Protein AF-A0A197JXD0-F1 (afdb_monomer_lite)

InterPro domains:
  IPR002938 FAD-binding domain [PF01494] (12-75)
  IPR036188 FAD/NAD(P)-binding domain superfamily [G3DSA:3.50.50.60] (12-98)
  IPR036188 FAD/NAD(P)-binding domain superfamily [SSF51905] (12-91)

Radius of gyration: 21.34 Å; chains: 1; bounding box: 44×30×74 Å

Organism: NCBI:txid1314771

pLDDT: mean 84.68, std 14.46, range [40.41, 98.5]

Foldseek 3Di:
DDDDDPDPPADEAEAEAPDPVSVLVVLVCVLVVHHYDYDYPDPDDDPPPDDDDDDPVCLVSCVVSVCNVVCVVPDDDDAFDFDADPVRDTDDDPGGPGPDPPPDD

Secondary structure (DSSP, 8-state):
---------PPPEEEE--SHHHHHHHHHHHHTT--EEEE-S-SS-----------GGGHHHHHHHT-HHHHHHH-----EE-EE-TTSPEESSSS-EE-S-----

Structure (mmCIF, N/CA/C/O backbone):
data_AF-A0A197JXD0-F1
#
_entry.id   AF-A0A197JXD0-F1
#
loop_
_atom_site.group_PDB
_atom_site.id
_atom_site.type_symbol
_atom_site.label_atom_id
_atom_site.label_alt_id
_atom_site.label_comp_id
_atom_site.label_asym_id
_atom_site.label_entity_id
_atom_site.label_seq_id
_atom_site.pdbx_PDB_ins_code
_atom_site.Cartn_x
_atom_site.Cartn_y
_atom_site.Cartn_z
_atom_site.occupancy
_atom_site.B_iso_or_equiv
_atom_site.auth_seq_id
_atom_site.auth_comp_id
_atom_site.auth_asym_id
_atom_site.auth_atom_id
_atom_site.pdbx_PDB_model_num
ATOM 1 N N . MET A 1 1 ? -17.279 -12.298 42.354 1.00 43.22 1 MET A N 1
ATOM 2 C CA . MET A 1 1 ? -16.060 -11.541 42.002 1.00 43.22 1 MET A CA 1
ATOM 3 C C . MET A 1 1 ? -16.109 -11.284 40.507 1.00 43.22 1 MET A C 1
ATOM 5 O O . MET A 1 1 ? -15.954 -12.223 39.743 1.00 43.22 1 MET A O 1
ATOM 9 N N . THR A 1 2 ? -16.463 -10.070 40.096 1.00 41.94 2 THR A N 1
ATOM 10 C CA . THR A 1 2 ? -16.554 -9.666 38.686 1.00 41.94 2 THR A CA 1
ATOM 11 C C . THR A 1 2 ? -15.245 -8.996 38.292 1.00 41.94 2 THR A C 1
ATOM 13 O O . THR A 1 2 ? -14.888 -7.963 38.855 1.00 41.94 2 THR A O 1
ATOM 16 N N . THR A 1 3 ? -14.504 -9.609 37.378 1.00 44.22 3 THR A N 1
ATOM 17 C CA . THR A 1 3 ? -13.281 -9.053 36.792 1.00 44.22 3 THR A CA 1
ATOM 18 C C . THR A 1 3 ? -13.620 -7.759 36.042 1.00 44.22 3 THR A C 1
ATOM 20 O O . THR A 1 3 ? -14.593 -7.753 35.285 1.00 44.22 3 THR A O 1
ATOM 23 N N . PRO A 1 4 ? -12.866 -6.661 36.221 1.00 52.94 4 PRO A N 1
ATOM 24 C CA . PRO A 1 4 ? -13.084 -5.459 35.433 1.00 52.94 4 PRO A CA 1
ATOM 25 C C . PRO A 1 4 ? -12.705 -5.743 33.975 1.00 52.94 4 PRO A C 1
ATOM 27 O O . PRO A 1 4 ? -11.585 -6.158 33.680 1.00 52.94 4 PRO A O 1
ATOM 30 N N . VAL A 1 5 ? -13.660 -5.546 33.065 1.00 55.41 5 VAL A N 1
ATOM 31 C CA . VAL A 1 5 ? -13.404 -5.485 31.622 1.00 55.41 5 VAL A CA 1
ATOM 32 C C . VAL A 1 5 ? -12.522 -4.264 31.391 1.00 55.41 5 VAL A C 1
ATOM 34 O O . VAL A 1 5 ? -12.950 -3.142 31.651 1.00 55.41 5 VAL A O 1
ATOM 37 N N . ALA A 1 6 ? -11.283 -4.477 30.952 1.00 54.84 6 ALA A N 1
ATOM 38 C CA . ALA A 1 6 ? -10.413 -3.389 30.535 1.00 54.84 6 ALA A CA 1
ATOM 39 C C . ALA A 1 6 ? -11.084 -2.660 29.362 1.00 54.84 6 ALA A C 1
ATOM 41 O O . ALA A 1 6 ? -11.244 -3.225 28.279 1.00 54.84 6 ALA A O 1
ATOM 42 N N . THR A 1 7 ? -11.517 -1.421 29.585 1.00 56.19 7 THR A N 1
ATOM 43 C CA . THR A 1 7 ? -11.948 -0.533 28.511 1.00 56.19 7 THR A CA 1
ATOM 44 C C . THR A 1 7 ? -10.721 -0.253 27.654 1.00 56.19 7 THR A C 1
ATOM 46 O O . THR A 1 7 ? -9.737 0.326 28.107 1.00 56.19 7 THR A O 1
ATOM 49 N N . SER A 1 8 ? -10.718 -0.760 26.424 1.00 61.03 8 SER A N 1
ATOM 50 C CA . SER A 1 8 ? -9.676 -0.438 25.455 1.00 61.03 8 SER A CA 1
ATOM 51 C C . SER A 1 8 ? -9.837 1.033 25.055 1.00 61.03 8 SER A C 1
ATOM 53 O O . SER A 1 8 ? -10.497 1.322 24.061 1.00 61.03 8 SER A O 1
ATOM 55 N N . ASP A 1 9 ? -9.231 1.951 25.815 1.00 75.56 9 ASP A N 1
ATOM 56 C CA . ASP A 1 9 ? -9.243 3.415 25.610 1.00 75.56 9 ASP A CA 1
ATOM 57 C C . ASP A 1 9 ? -8.384 3.854 24.405 1.00 75.56 9 ASP A C 1
ATOM 59 O O . ASP A 1 9 ? -7.668 4.857 24.434 1.00 75.56 9 ASP A O 1
ATOM 63 N N . LYS A 1 10 ? -8.399 3.083 23.315 1.00 81.94 10 LYS A N 1
ATOM 64 C CA . LYS A 1 10 ? -7.719 3.480 22.082 1.00 81.94 10 LYS A CA 1
ATOM 65 C C . LYS A 1 10 ? -8.546 4.572 21.394 1.00 81.94 10 LYS A C 1
ATOM 67 O O . LYS A 1 10 ? -9.750 4.381 21.208 1.00 81.94 10 LYS A O 1
ATOM 72 N N . PRO A 1 11 ? -7.93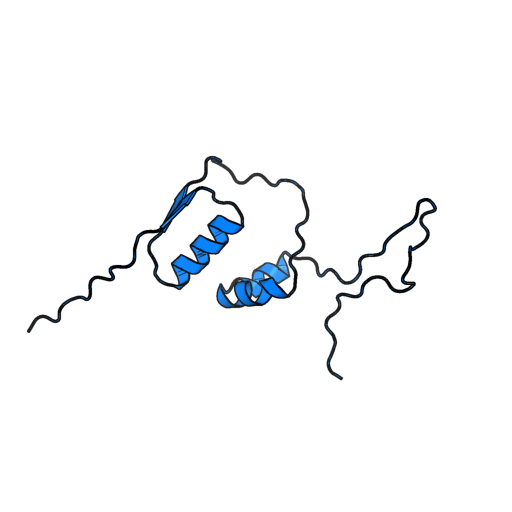2 5.698 20.986 1.00 90.75 11 PRO A N 1
ATOM 73 C CA . PRO A 1 11 ? -8.651 6.750 20.282 1.00 90.75 11 PRO A CA 1
ATOM 74 C C . PRO A 1 11 ? -9.193 6.224 18.953 1.00 90.75 11 PRO A C 1
ATOM 76 O O . PRO A 1 11 ? -8.558 5.403 18.291 1.00 90.75 11 PRO A O 1
ATOM 79 N N . THR A 1 12 ? -10.359 6.726 18.551 1.00 95.75 12 THR A N 1
ATOM 80 C CA . THR A 1 12 ? -10.907 6.445 17.220 1.00 95.75 12 THR A CA 1
ATOM 81 C C . THR A 1 12 ? -10.248 7.349 16.188 1.00 95.75 12 THR A C 1
ATOM 83 O O . THR A 1 12 ? -10.248 8.571 16.341 1.00 95.75 12 THR A O 1
ATOM 86 N N . VAL A 1 13 ? -9.697 6.753 15.132 1.00 97.88 13 VAL A N 1
ATOM 87 C CA . VAL A 1 13 ? -9.013 7.474 14.053 1.00 97.88 13 VAL A CA 1
ATOM 88 C C . VAL A 1 13 ? -9.978 7.751 12.902 1.00 97.88 13 VAL A C 1
ATOM 90 O O . VAL A 1 13 ? -10.550 6.833 12.318 1.00 97.88 13 VAL A O 1
ATOM 93 N N . LEU A 1 14 ? -10.132 9.021 12.533 1.00 98.25 14 LEU A N 1
ATOM 94 C CA . LEU A 1 14 ? -10.849 9.420 11.324 1.00 98.25 14 LEU A CA 1
ATOM 95 C C . LEU A 1 14 ? -9.866 9.565 10.156 1.00 98.25 14 LEU A C 1
ATOM 97 O O . LEU A 1 14 ? -8.955 10.389 10.213 1.00 98.25 14 LEU A O 1
ATOM 101 N N . ILE A 1 15 ? -10.078 8.804 9.085 1.00 98.50 15 ILE A N 1
ATOM 102 C CA . ILE A 1 15 ? -9.289 8.862 7.851 1.00 98.50 15 ILE A CA 1
ATOM 103 C C . ILE A 1 15 ? -10.150 9.488 6.753 1.00 98.50 15 ILE A C 1
ATOM 105 O O . ILE A 1 15 ? -11.201 8.962 6.387 1.00 98.50 15 ILE A O 1
ATOM 109 N N . VAL A 1 16 ? -9.697 10.617 6.208 1.00 98.00 16 VAL A N 1
ATOM 110 C CA . VAL A 1 16 ? -10.367 11.309 5.100 1.00 98.00 16 VAL A CA 1
ATOM 111 C C . VAL A 1 16 ? -9.614 11.007 3.805 1.00 98.00 16 VAL A C 1
ATOM 113 O O . VAL A 1 16 ? -8.541 11.553 3.558 1.00 98.00 16 VAL A O 1
ATOM 116 N N . GLY A 1 17 ? -10.186 10.126 2.989 1.00 96.69 17 GLY A N 1
ATOM 117 C CA . GLY A 1 17 ? -9.674 9.664 1.701 1.00 96.69 17 GLY A CA 1
ATOM 118 C C . GLY A 1 17 ? -9.407 8.157 1.688 1.00 96.69 17 GLY A C 1
ATOM 119 O O . GLY A 1 17 ? -8.537 7.673 2.410 1.00 96.69 17 GLY A O 1
ATOM 120 N N . ALA A 1 18 ? -10.090 7.418 0.809 1.00 95.56 18 ALA A N 1
ATOM 121 C CA . ALA A 1 18 ? -9.867 5.981 0.586 1.00 95.56 18 ALA A CA 1
ATOM 122 C C . ALA A 1 18 ? -8.890 5.730 -0.578 1.00 95.56 18 ALA A C 1
ATOM 124 O O . ALA A 1 18 ? -9.071 4.831 -1.398 1.00 95.56 18 ALA A O 1
ATOM 125 N N . GLY A 1 19 ? -7.846 6.558 -0.663 1.00 93.19 19 GLY A N 1
ATOM 126 C CA . GLY A 1 19 ? -6.699 6.315 -1.536 1.00 93.19 19 GLY A CA 1
ATOM 127 C C . GLY A 1 19 ? -5.731 5.294 -0.931 1.00 93.19 19 GLY A C 1
ATOM 128 O O . GLY A 1 19 ? -5.952 4.767 0.157 1.00 93.19 19 GLY A O 1
ATOM 129 N N . LEU A 1 20 ? -4.602 5.070 -1.606 1.00 92.06 20 LEU A N 1
ATOM 130 C CA . LEU A 1 20 ? -3.588 4.087 -1.198 1.00 92.06 20 LEU A CA 1
ATOM 131 C C . LEU A 1 20 ? -3.117 4.282 0.247 1.00 92.06 20 LEU A C 1
ATOM 133 O O . LEU A 1 20 ? -3.120 3.336 1.021 1.00 92.06 20 LEU A O 1
ATOM 137 N N . GLY A 1 21 ? -2.760 5.513 0.630 1.00 93.38 21 GLY A N 1
ATOM 138 C CA . GLY A 1 21 ? -2.299 5.808 1.990 1.00 93.38 21 GLY A CA 1
ATOM 139 C C . GLY A 1 21 ? -3.388 5.629 3.052 1.00 93.38 21 GLY A C 1
ATOM 140 O O . GLY A 1 21 ? -3.113 5.088 4.118 1.00 93.38 21 GLY A O 1
ATOM 141 N N . GLY A 1 22 ? -4.626 6.036 2.755 1.00 96.94 22 GLY A N 1
ATOM 142 C CA . GLY A 1 22 ? -5.748 5.921 3.690 1.00 96.94 22 GLY A CA 1
ATOM 143 C C . GLY A 1 22 ? -6.176 4.473 3.920 1.00 96.94 22 GLY A C 1
ATOM 144 O O . GLY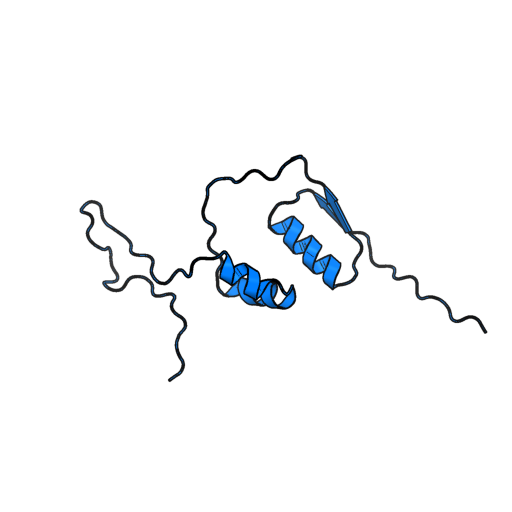 A 1 22 ? -6.354 4.060 5.063 1.00 96.94 22 GLY A O 1
ATOM 145 N N . LEU A 1 23 ? -6.262 3.680 2.849 1.00 95.62 23 LEU A N 1
ATOM 146 C CA . LEU A 1 23 ? -6.545 2.246 2.941 1.00 95.62 23 LEU A CA 1
ATOM 147 C C . LEU A 1 23 ? -5.400 1.482 3.610 1.00 95.62 23 LEU A C 1
ATOM 149 O O . LEU A 1 23 ? -5.659 0.613 4.438 1.00 95.62 23 LEU A O 1
ATOM 153 N N . MET A 1 24 ? -4.146 1.836 3.312 1.00 95.50 24 MET A N 1
ATOM 154 C CA . MET A 1 24 ? -2.981 1.248 3.972 1.00 95.50 24 MET A CA 1
ATOM 155 C C . MET A 1 24 ? -3.003 1.510 5.481 1.00 95.50 24 MET A C 1
ATOM 157 O O . MET A 1 24 ? -2.819 0.586 6.271 1.00 95.50 24 MET A O 1
ATOM 161 N N . LEU A 1 25 ? -3.275 2.753 5.891 1.00 96.44 25 LEU A N 1
ATOM 162 C CA . LEU A 1 25 ? -3.415 3.102 7.302 1.00 96.44 25 LEU A CA 1
ATOM 163 C C . LEU A 1 25 ? -4.579 2.340 7.948 1.00 96.44 25 LEU A C 1
ATOM 165 O O . LEU A 1 25 ? -4.389 1.750 9.006 1.00 96.44 25 LEU A O 1
ATOM 169 N N . GLY A 1 26 ? -5.745 2.295 7.300 1.00 97.38 26 GLY A N 1
ATOM 170 C CA . GLY A 1 26 ? -6.893 1.519 7.774 1.00 97.38 26 GLY A CA 1
ATOM 171 C C . GLY A 1 26 ? -6.551 0.047 8.007 1.00 97.38 26 GLY A C 1
ATOM 172 O O . GLY A 1 26 ? -6.812 -0.474 9.084 1.00 97.38 26 GLY A O 1
ATOM 173 N N . ALA A 1 27 ? -5.876 -0.601 7.055 1.00 96.62 27 ALA A N 1
ATOM 174 C CA . ALA A 1 27 ? -5.461 -1.998 7.183 1.00 96.62 27 ALA A CA 1
ATOM 175 C C . ALA A 1 27 ? -4.496 -2.233 8.363 1.00 96.62 27 ALA A C 1
ATOM 177 O O . ALA A 1 27 ? -4.592 -3.246 9.060 1.00 96.62 27 ALA A O 1
ATOM 178 N N . LEU A 1 28 ? -3.577 -1.296 8.620 1.00 95.31 28 LEU A N 1
ATOM 179 C CA . LEU A 1 28 ? -2.658 -1.365 9.762 1.00 95.31 28 LEU A CA 1
ATOM 180 C C . LEU A 1 28 ? -3.381 -1.164 11.104 1.00 95.31 28 LEU A C 1
ATOM 182 O O . LEU A 1 28 ? -3.078 -1.860 12.079 1.00 95.31 28 LEU A O 1
ATOM 186 N N . LEU A 1 29 ? -4.336 -0.231 11.158 1.00 95.69 29 LEU A N 1
ATOM 187 C CA . LEU A 1 29 ? -5.166 0.013 12.340 1.00 95.69 29 LEU A CA 1
ATOM 188 C C . LEU A 1 29 ? -6.074 -1.184 12.643 1.00 95.69 29 LEU A C 1
ATOM 190 O O . LEU A 1 29 ? -6.144 -1.598 13.802 1.00 95.69 29 LEU A O 1
ATOM 194 N N . GLU A 1 30 ? -6.663 -1.792 11.610 1.00 95.31 30 GLU A N 1
ATOM 195 C CA . GLU A 1 30 ? -7.454 -3.026 11.701 1.00 95.31 30 GLU A CA 1
ATOM 196 C C . GLU A 1 30 ? -6.634 -4.156 12.338 1.00 95.31 30 GLU A C 1
ATOM 198 O O . GLU A 1 30 ? -7.009 -4.698 13.377 1.00 95.31 30 GLU A O 1
ATOM 203 N N . LYS A 1 31 ? -5.439 -4.444 11.800 1.00 92.94 31 LYS A N 1
ATOM 204 C CA . LYS A 1 31 ? -4.522 -5.461 12.357 1.00 92.94 31 LYS A CA 1
ATOM 205 C C . LYS A 1 31 ? -4.116 -5.169 13.805 1.00 92.94 31 LYS A C 1
ATOM 207 O O . LYS A 1 31 ? -3.862 -6.093 14.575 1.00 92.94 31 LYS A O 1
ATOM 212 N N . SER A 1 32 ? -4.054 -3.893 14.176 1.00 92.19 32 SER A N 1
ATOM 213 C CA . SER A 1 32 ? -3.664 -3.441 15.515 1.00 92.19 32 SER A CA 1
ATOM 214 C C . SER A 1 32 ? -4.841 -3.321 16.491 1.00 92.19 32 SER A C 1
ATOM 216 O O . SER A 1 32 ? -4.637 -2.886 17.632 1.00 92.19 32 SER A O 1
ATOM 218 N N . ASN A 1 33 ? -6.063 -3.690 16.082 1.00 93.19 33 ASN A N 1
ATOM 219 C CA . ASN A 1 33 ? -7.296 -3.499 16.851 1.00 93.19 33 ASN A CA 1
ATOM 220 C C . ASN A 1 33 ? -7.428 -2.050 17.364 1.00 93.19 33 ASN A C 1
ATOM 222 O O . ASN A 1 33 ? -7.615 -1.820 18.565 1.00 93.19 33 ASN A O 1
ATOM 226 N N . VAL A 1 34 ? -7.201 -1.068 16.489 1.00 95.06 34 VAL A N 1
ATOM 227 C CA . VAL A 1 34 ? -7.421 0.361 16.761 1.00 95.06 34 VAL A CA 1
ATOM 228 C C . VAL A 1 34 ? -8.689 0.780 16.017 1.00 95.06 34 VAL A C 1
ATOM 230 O O . VAL A 1 34 ? -8.756 0.555 14.813 1.00 95.06 34 VAL A O 1
ATOM 233 N N . PRO A 1 35 ? -9.688 1.385 16.681 1.00 96.75 35 PRO A N 1
ATOM 234 C CA . PRO A 1 35 ? -10.921 1.787 16.014 1.00 96.75 35 PRO A CA 1
ATOM 235 C C . PRO A 1 35 ? -10.661 2.892 14.982 1.00 96.75 35 PRO A C 1
ATOM 237 O O . PRO A 1 35 ? -9.952 3.862 15.260 1.00 96.75 35 PRO A O 1
ATOM 240 N N . TYR A 1 36 ? -11.261 2.772 13.797 1.00 97.88 36 TYR A N 1
ATOM 241 C CA . TYR A 1 36 ? -11.140 3.774 12.741 1.00 97.88 36 TYR A CA 1
ATOM 242 C C . TYR A 1 36 ? -12.396 3.878 11.873 1.00 97.88 36 TYR A C 1
ATOM 244 O O . TYR A 1 36 ? -13.226 2.972 11.827 1.00 97.88 36 TYR A O 1
ATOM 252 N N . ALA A 1 37 ? -12.513 4.994 11.157 1.00 98.12 37 ALA A N 1
ATOM 253 C CA . ALA A 1 37 ? -1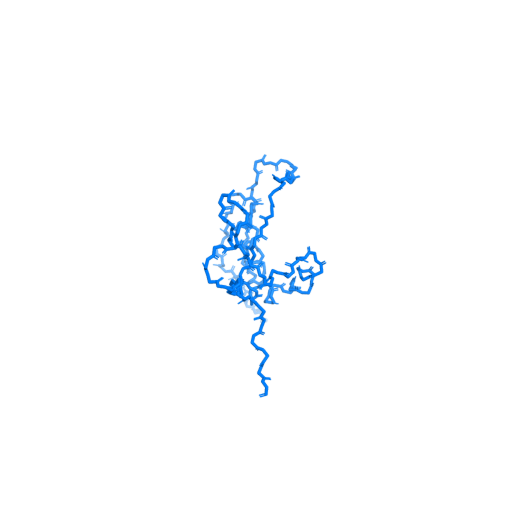3.496 5.192 10.100 1.00 98.12 37 ALA A CA 1
ATOM 254 C C . ALA A 1 37 ? -12.822 5.830 8.880 1.00 98.12 37 ALA A C 1
ATOM 256 O O . ALA A 1 37 ? -12.021 6.753 9.032 1.00 98.12 37 ALA A O 1
ATOM 257 N N . ILE A 1 38 ? -13.153 5.353 7.677 1.00 98.19 38 ILE A N 1
ATOM 258 C CA . ILE A 1 38 ? -12.644 5.894 6.409 1.00 98.19 38 ILE A CA 1
ATOM 259 C C . ILE A 1 38 ? -13.801 6.528 5.646 1.00 98.19 38 ILE A C 1
ATOM 261 O O . ILE A 1 38 ? -14.808 5.870 5.392 1.00 98.19 38 ILE A O 1
ATOM 265 N N . PHE A 1 39 ? -13.638 7.785 5.243 1.00 97.62 39 PHE A N 1
ATOM 266 C CA . PHE A 1 39 ? -14.589 8.488 4.384 1.00 97.62 39 PHE A CA 1
ATOM 267 C C . PHE A 1 39 ? -13.927 8.870 3.069 1.00 97.62 39 PHE A C 1
ATOM 269 O O . PHE A 1 39 ? -12.831 9.420 3.057 1.00 97.62 39 PHE A O 1
ATOM 276 N N . GLU A 1 40 ? -14.610 8.622 1.959 1.00 96.94 40 GLU A N 1
ATOM 277 C CA . GLU A 1 40 ? -14.163 8.969 0.613 1.00 96.94 40 GLU A CA 1
ATOM 278 C C . GLU A 1 40 ? -15.292 9.689 -0.118 1.00 96.94 40 GLU A C 1
ATOM 280 O O . GLU A 1 40 ? -16.460 9.322 0.008 1.00 96.94 40 GLU A O 1
ATOM 285 N N . ARG A 1 41 ? -14.948 10.730 -0.881 1.00 96.00 41 ARG A N 1
ATOM 286 C CA . ARG A 1 41 ? -15.933 11.486 -1.665 1.00 96.00 41 ARG A CA 1
ATOM 287 C C . ARG A 1 41 ? -16.404 10.709 -2.893 1.00 96.00 41 ARG A C 1
ATOM 289 O O . ARG A 1 41 ? -17.512 10.929 -3.372 1.00 96.00 41 ARG A O 1
ATOM 296 N N . SER A 1 42 ? -15.541 9.861 -3.452 1.00 93.38 42 SER A N 1
ATOM 297 C CA . SER A 1 42 ? -15.853 9.055 -4.625 1.00 93.38 42 SER A CA 1
ATOM 298 C C . SER A 1 42 ? -16.746 7.880 -4.245 1.00 93.38 42 SER A C 1
ATOM 300 O O . SER A 1 42 ? -16.377 7.044 -3.429 1.00 93.38 42 SER A O 1
ATOM 302 N N . THR A 1 43 ? -17.898 7.768 -4.900 1.00 93.06 43 THR A N 1
ATOM 303 C CA . THR A 1 43 ? -18.824 6.639 -4.716 1.00 93.06 43 THR A CA 1
ATOM 304 C C . THR A 1 43 ? -18.360 5.362 -5.416 1.00 93.06 43 THR A C 1
ATOM 306 O O . THR A 1 43 ? -18.908 4.290 -5.179 1.00 93.06 43 THR A O 1
ATOM 309 N N . THR A 1 44 ? -17.356 5.462 -6.291 1.00 90.25 44 THR A N 1
ATOM 310 C CA . THR A 1 44 ? -16.828 4.345 -7.080 1.00 90.25 44 THR A CA 1
ATOM 311 C C . THR A 1 44 ? -15.311 4.417 -7.171 1.00 90.25 44 THR A C 1
ATOM 313 O O . THR A 1 44 ? -14.753 5.506 -7.338 1.00 90.25 44 THR A O 1
ATOM 316 N N . LEU A 1 45 ? -14.642 3.265 -7.176 1.00 85.69 45 LEU A N 1
ATOM 317 C CA . LEU A 1 45 ? -13.233 3.186 -7.555 1.00 85.69 45 LEU A CA 1
ATOM 318 C C . LEU A 1 45 ? -13.101 3.441 -9.062 1.00 85.69 45 LEU A C 1
ATOM 320 O O . LEU A 1 45 ? -13.729 2.760 -9.870 1.00 85.69 45 LEU A O 1
ATOM 324 N N . LYS A 1 46 ? -12.298 4.438 -9.443 1.00 84.44 46 LYS A N 1
ATOM 325 C CA . LYS A 1 46 ? -12.019 4.771 -10.845 1.00 84.44 46 LYS A CA 1
ATOM 326 C C . LYS A 1 46 ? -10.566 4.419 -11.166 1.00 84.44 46 LYS A C 1
ATOM 328 O O . LYS A 1 46 ? -9.675 5.054 -10.601 1.00 84.44 46 LYS A O 1
ATOM 333 N N . PRO A 1 47 ? -10.304 3.448 -12.057 1.00 80.31 47 PRO A N 1
ATOM 334 C CA . PRO A 1 47 ? -8.952 3.188 -12.531 1.00 80.31 47 PRO A CA 1
ATOM 335 C C . PRO A 1 47 ? -8.415 4.434 -13.240 1.00 80.31 47 PRO A C 1
ATOM 337 O O . PRO A 1 47 ? -9.027 4.919 -14.187 1.00 80.31 47 PRO A O 1
ATOM 340 N N . LEU A 1 48 ? -7.273 4.953 -12.790 1.00 81.50 48 LEU A N 1
ATOM 341 C CA . LEU A 1 48 ? -6.637 6.125 -13.408 1.00 81.50 48 LEU A CA 1
ATOM 342 C C . LEU A 1 48 ? -5.840 5.769 -14.675 1.00 81.50 48 LEU A C 1
ATOM 344 O O . LEU A 1 48 ? -5.354 6.656 -15.365 1.00 81.50 48 LEU A O 1
ATOM 348 N N . GLY A 1 49 ? -5.697 4.474 -14.980 1.00 79.69 49 GLY A N 1
ATOM 349 C CA . GLY A 1 49 ? -4.974 3.984 -16.157 1.00 79.69 49 GLY A CA 1
ATOM 350 C C . GLY A 1 49 ? -3.446 4.048 -16.046 1.00 79.69 49 GLY A C 1
ATOM 351 O O . GLY A 1 49 ? -2.758 3.711 -17.002 1.00 79.69 49 GLY A O 1
ATOM 352 N N . SER A 1 50 ? -2.899 4.450 -14.896 1.00 83.19 50 SER A N 1
ATOM 353 C CA . SER A 1 50 ? -1.457 4.502 -14.644 1.00 83.19 50 SER A CA 1
ATOM 354 C C . SER A 1 50 ? -0.933 3.207 -14.024 1.00 83.19 50 SER A C 1
ATOM 356 O O . SER A 1 50 ? -1.535 2.679 -13.087 1.00 83.19 50 SER A O 1
ATOM 358 N N . ALA A 1 51 ? 0.237 2.747 -14.471 1.00 85.44 51 ALA A N 1
ATOM 359 C CA . ALA A 1 51 ? 0.990 1.725 -13.753 1.00 85.44 51 ALA A CA 1
ATOM 360 C C . ALA A 1 51 ? 1.573 2.303 -12.453 1.00 85.44 51 ALA A C 1
ATOM 362 O O . ALA A 1 51 ? 2.013 3.453 -12.418 1.00 85.44 51 ALA A O 1
ATOM 363 N N . MET A 1 52 ? 1.607 1.490 -11.399 1.00 88.38 52 MET A N 1
ATOM 364 C CA . MET A 1 52 ? 2.286 1.817 -10.149 1.00 88.38 52 MET A CA 1
ATOM 365 C C . MET A 1 52 ? 3.473 0.884 -9.951 1.00 88.38 52 MET A C 1
ATOM 367 O O . MET A 1 52 ? 3.322 -0.334 -10.022 1.00 88.38 52 MET A O 1
ATOM 371 N N . ALA A 1 53 ? 4.641 1.455 -9.671 1.00 89.44 53 ALA A N 1
ATOM 372 C CA . ALA A 1 53 ? 5.808 0.693 -9.254 1.00 89.44 53 ALA A CA 1
ATOM 373 C C . ALA A 1 53 ? 5.849 0.623 -7.724 1.00 89.44 53 ALA A C 1
ATOM 375 O O . ALA A 1 53 ? 5.751 1.648 -7.049 1.00 89.44 53 ALA A O 1
ATOM 376 N N . VAL A 1 54 ? 6.018 -0.583 -7.185 1.00 90.44 54 VAL A N 1
ATOM 377 C CA . VAL A 1 54 ? 6.255 -0.800 -5.756 1.00 90.44 54 VAL A CA 1
ATOM 378 C C . VAL A 1 54 ? 7.687 -1.283 -5.573 1.00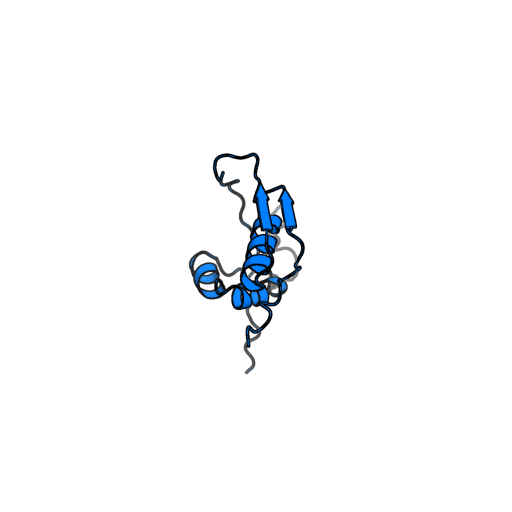 90.44 54 VAL A C 1
ATOM 380 O O . VAL A 1 54 ? 8.087 -2.287 -6.153 1.00 90.44 54 VAL A O 1
ATOM 383 N N . GLY A 1 55 ? 8.460 -0.540 -4.781 1.00 88.12 55 GLY A N 1
ATOM 384 C CA . GLY A 1 55 ? 9.840 -0.887 -4.455 1.00 88.12 55 GLY A CA 1
ATOM 385 C C . GLY A 1 55 ? 9.953 -1.897 -3.305 1.00 88.12 55 GLY A C 1
ATOM 386 O O . GLY A 1 55 ? 8.995 -2.090 -2.548 1.00 88.12 55 GLY A O 1
ATOM 387 N N . PRO A 1 56 ? 11.146 -2.489 -3.111 1.00 87.00 56 PRO A N 1
ATOM 388 C CA . PRO A 1 56 ? 11.377 -3.534 -2.112 1.00 87.00 56 PRO A CA 1
ATOM 389 C C . PRO A 1 56 ? 11.096 -3.072 -0.678 1.00 87.00 56 PRO A C 1
ATOM 391 O O . PRO A 1 56 ? 10.658 -3.867 0.142 1.00 87.00 56 PRO A O 1
ATOM 394 N N . THR A 1 57 ? 11.261 -1.781 -0.379 1.00 89.69 57 THR A N 1
ATOM 395 C CA . THR A 1 57 ? 11.013 -1.212 0.954 1.00 89.69 57 THR A CA 1
ATOM 396 C C . THR A 1 57 ? 9.563 -1.371 1.422 1.00 89.69 57 THR A C 1
ATOM 398 O O . THR A 1 57 ? 9.314 -1.399 2.624 1.00 89.69 57 THR A O 1
ATOM 401 N N . LEU A 1 58 ? 8.597 -1.480 0.502 1.00 91.06 58 LEU A N 1
ATOM 402 C CA . LEU A 1 58 ? 7.177 -1.583 0.853 1.00 91.06 58 LEU A CA 1
ATOM 403 C C . LEU A 1 58 ? 6.691 -3.038 0.978 1.00 91.06 58 LEU A C 1
ATOM 405 O O . LEU A 1 58 ? 5.706 -3.300 1.668 1.00 91.06 58 LEU A O 1
ATOM 409 N N . LEU A 1 59 ? 7.397 -3.987 0.355 1.00 91.44 59 LEU A N 1
ATOM 410 C CA . LEU A 1 59 ? 7.005 -5.399 0.309 1.00 91.44 59 LEU A CA 1
ATOM 411 C C . LEU A 1 59 ? 6.865 -6.061 1.694 1.00 91.44 59 LEU A C 1
ATOM 413 O O . LEU A 1 59 ? 5.881 -6.780 1.886 1.00 91.44 59 LEU A O 1
ATOM 417 N N . PRO A 1 60 ? 7.739 -5.797 2.690 1.00 92.81 60 PRO A N 1
ATOM 418 C CA . PRO A 1 60 ? 7.569 -6.356 4.030 1.00 92.81 60 PRO A CA 1
ATOM 419 C C . PRO A 1 60 ? 6.237 -5.977 4.680 1.00 92.81 60 PRO A C 1
ATOM 421 O O . PRO A 1 60 ? 5.666 -6.766 5.429 1.00 92.81 60 PRO A O 1
ATOM 424 N N . ILE A 1 61 ? 5.692 -4.793 4.378 1.00 93.31 61 ILE A N 1
ATOM 425 C CA . ILE A 1 61 ? 4.408 -4.387 4.957 1.00 93.31 61 ILE A CA 1
ATOM 426 C C . ILE A 1 61 ? 3.260 -5.186 4.331 1.00 93.31 61 ILE A C 1
ATOM 428 O O . ILE A 1 61 ? 2.335 -5.590 5.029 1.00 93.31 61 ILE A O 1
ATOM 432 N N . PHE A 1 62 ? 3.335 -5.505 3.039 1.00 94.19 62 PHE A N 1
ATOM 433 C CA . PHE A 1 62 ? 2.357 -6.392 2.401 1.00 94.19 62 PHE A CA 1
ATOM 434 C C . PHE A 1 62 ? 2.398 -7.810 2.980 1.00 94.19 62 PHE A C 1
ATOM 436 O O . PHE A 1 62 ? 1.346 -8.435 3.127 1.00 94.19 62 PHE A O 1
ATOM 443 N N . GLN A 1 63 ? 3.579 -8.293 3.382 1.00 93.88 63 GLN A N 1
ATOM 444 C CA . GLN A 1 63 ? 3.715 -9.562 4.105 1.00 93.88 63 GLN A CA 1
ATOM 445 C C . GLN A 1 63 ? 3.038 -9.493 5.478 1.00 93.88 63 GLN A C 1
ATOM 447 O O . GLN A 1 63 ? 2.237 -10.366 5.802 1.00 93.88 63 GLN A O 1
ATOM 452 N N . GLN A 1 64 ? 3.275 -8.428 6.251 1.00 92.25 64 GLN A N 1
ATOM 453 C CA . GLN A 1 64 ? 2.624 -8.219 7.555 1.00 92.25 64 GLN A CA 1
ATOM 454 C C . GLN A 1 64 ? 1.096 -8.101 7.442 1.00 92.25 64 GLN A C 1
ATOM 456 O O . GLN A 1 64 ? 0.353 -8.591 8.297 1.00 92.25 64 GLN A O 1
ATOM 461 N N . LEU A 1 65 ? 0.610 -7.480 6.366 1.00 94.19 65 LEU A N 1
ATOM 462 C CA . LEU A 1 65 ? -0.819 -7.388 6.081 1.00 94.19 65 LEU A CA 1
ATOM 463 C C . LEU A 1 65 ? -1.415 -8.722 5.602 1.00 94.19 65 LEU A C 1
ATOM 465 O O . LEU A 1 65 ? -2.619 -8.931 5.760 1.00 94.19 65 LEU A O 1
ATOM 469 N N . GLY A 1 66 ? -0.589 -9.652 5.118 1.00 93.94 66 GLY A N 1
ATOM 470 C CA . GLY A 1 66 ? -1.016 -10.948 4.587 1.00 93.94 66 GLY A CA 1
ATOM 471 C C . GLY A 1 66 ? -1.496 -10.897 3.135 1.00 93.94 66 GLY A C 1
ATOM 472 O O . GLY A 1 66 ? -2.172 -11.818 2.698 1.00 93.94 66 GLY A O 1
ATOM 473 N N . ILE A 1 67 ? -1.157 -9.834 2.397 1.00 94.94 67 ILE A N 1
ATOM 474 C CA . ILE A 1 67 ? -1.569 -9.617 0.996 1.00 94.94 67 ILE A CA 1
ATOM 475 C C . ILE A 1 67 ? -0.416 -9.800 0.002 1.00 94.94 67 ILE A C 1
ATOM 477 O O . ILE A 1 67 ? -0.582 -9.554 -1.186 1.00 94.94 67 ILE A O 1
ATOM 481 N N . TYR A 1 68 ? 0.771 -10.183 0.480 1.00 94.00 68 TYR A N 1
ATOM 482 C CA . TYR A 1 68 ? 1.977 -10.264 -0.345 1.00 94.00 68 TYR A CA 1
ATOM 483 C C . TYR A 1 68 ? 1.822 -11.215 -1.537 1.00 94.00 68 TYR A C 1
ATOM 485 O O . TYR A 1 68 ? 2.074 -10.806 -2.664 1.00 94.00 68 TYR A O 1
ATOM 493 N N . GLU A 1 69 ? 1.346 -12.442 -1.313 1.00 94.81 69 GLU A N 1
ATOM 494 C CA . GLU A 1 69 ? 1.182 -13.423 -2.394 1.00 94.81 69 GLU A CA 1
ATOM 495 C C . GLU A 1 69 ? 0.157 -12.957 -3.434 1.00 94.81 69 GLU A C 1
ATOM 497 O O . GLU A 1 69 ? 0.433 -12.970 -4.630 1.00 94.81 69 GLU A O 1
ATOM 502 N N . GLU A 1 70 ? -0.998 -12.450 -2.992 1.00 94.69 70 GLU A N 1
ATOM 503 C CA . GLU A 1 70 ? -2.012 -11.893 -3.894 1.00 94.69 70 GLU A CA 1
ATOM 504 C C . GLU A 1 70 ? -1.448 -10.715 -4.701 1.00 94.69 70 GLU A C 1
ATOM 506 O O . GLU A 1 70 ? -1.616 -10.655 -5.921 1.00 94.69 70 GLU A O 1
ATOM 511 N N . PHE A 1 71 ? -0.691 -9.828 -4.051 1.00 92.94 71 PHE A N 1
ATOM 512 C CA . PHE A 1 71 ? -0.015 -8.714 -4.707 1.00 92.94 71 PHE A CA 1
ATOM 513 C C . PHE A 1 71 ? 0.951 -9.184 -5.809 1.00 92.94 71 PHE A C 1
ATOM 515 O O . PHE A 1 71 ? 0.970 -8.599 -6.895 1.00 92.94 71 PHE A O 1
ATOM 522 N N . LEU A 1 72 ? 1.712 -10.259 -5.578 1.00 91.25 72 LEU A N 1
ATOM 523 C CA . LEU A 1 72 ? 2.595 -10.835 -6.596 1.00 91.25 72 LEU A CA 1
ATOM 524 C C . LEU A 1 72 ? 1.822 -11.414 -7.789 1.00 91.25 72 LEU A C 1
ATOM 526 O O . LEU A 1 72 ? 2.295 -11.298 -8.919 1.00 91.25 72 LEU A O 1
ATOM 530 N N . THR A 1 73 ? 0.632 -11.986 -7.572 1.00 94.31 73 THR A N 1
ATOM 531 C CA . THR A 1 73 ? -0.182 -12.560 -8.665 1.00 94.31 73 THR A CA 1
ATOM 532 C C . THR A 1 73 ? -0.751 -11.511 -9.622 1.00 94.31 73 THR A C 1
ATOM 534 O O . THR A 1 73 ? -0.933 -11.797 -10.805 1.00 94.31 73 THR A O 1
ATOM 537 N N . ILE A 1 74 ? -1.015 -10.294 -9.132 1.00 92.00 74 ILE A N 1
ATOM 538 C CA . ILE A 1 74 ? -1.540 -9.180 -9.942 1.00 92.00 74 ILE A CA 1
ATOM 539 C C . ILE A 1 74 ? -0.434 -8.256 -10.473 1.00 92.00 74 ILE A C 1
ATOM 541 O O . ILE A 1 74 ? -0.666 -7.460 -11.387 1.00 92.00 74 ILE A O 1
ATOM 545 N N . GLY A 1 75 ? 0.759 -8.327 -9.881 1.00 90.12 75 GLY A N 1
ATOM 546 C CA . GLY A 1 75 ? 1.904 -7.495 -10.216 1.00 90.12 75 GLY A CA 1
ATOM 547 C C . GLY A 1 75 ? 2.694 -7.994 -11.426 1.00 90.12 75 GLY A C 1
ATOM 548 O O . GLY A 1 75 ? 2.583 -9.133 -11.872 1.00 90.12 75 GLY A O 1
ATOM 549 N N . LYS A 1 76 ? 3.554 -7.119 -11.956 1.00 89.44 76 LYS A N 1
ATOM 550 C CA . LYS A 1 76 ? 4.604 -7.498 -12.909 1.00 89.44 76 LYS A CA 1
ATOM 551 C C . LYS A 1 76 ? 5.960 -7.193 -12.297 1.00 89.44 76 LYS A C 1
ATOM 553 O O . LYS A 1 76 ? 6.203 -6.065 -11.876 1.00 89.44 76 LYS A O 1
ATOM 558 N N . TYR A 1 77 ? 6.848 -8.182 -12.292 1.00 87.12 77 TYR A N 1
ATOM 559 C CA . TYR A 1 77 ? 8.226 -7.988 -11.858 1.00 87.12 77 TYR A CA 1
ATOM 560 C C . TYR A 1 77 ? 8.970 -7.079 -12.834 1.00 87.12 77 TYR A C 1
ATOM 562 O O . TYR A 1 77 ? 9.159 -7.413 -14.006 1.00 87.12 77 TYR A O 1
ATOM 570 N N . LEU A 1 78 ? 9.399 -5.924 -12.336 1.00 86.31 78 LEU A N 1
ATOM 571 C CA . LEU A 1 78 ? 10.250 -5.007 -13.076 1.00 86.31 78 LEU A CA 1
ATOM 572 C C . LEU A 1 78 ? 11.702 -5.448 -12.909 1.00 86.31 78 LEU A C 1
ATOM 574 O O . LEU A 1 78 ? 12.240 -5.383 -11.811 1.00 86.31 78 LEU A O 1
ATOM 578 N N . THR A 1 79 ? 12.325 -5.916 -13.989 1.00 84.75 79 THR A N 1
ATOM 579 C CA . THR A 1 79 ? 13.717 -6.396 -13.958 1.00 84.75 79 THR A CA 1
ATOM 580 C C . THR A 1 79 ? 14.697 -5.366 -14.501 1.00 84.75 79 THR A C 1
ATOM 582 O O . THR A 1 79 ? 15.789 -5.228 -13.968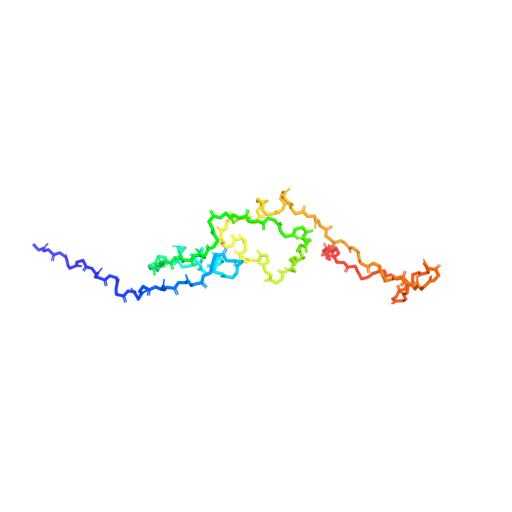 1.00 84.75 79 THR A O 1
ATOM 585 N N . HIS A 1 80 ? 14.305 -4.630 -15.543 1.00 84.00 80 HIS A N 1
ATOM 586 C CA . HIS A 1 80 ? 15.163 -3.678 -16.239 1.00 84.00 80 HIS A CA 1
ATOM 587 C C . HIS A 1 80 ? 14.373 -2.425 -16.614 1.00 84.00 80 HIS A C 1
ATOM 589 O O . HIS A 1 80 ? 13.233 -2.521 -17.072 1.00 84.00 80 HIS A O 1
ATOM 595 N N . ILE A 1 81 ? 15.006 -1.259 -16.483 1.00 84.19 81 ILE A N 1
ATOM 596 C CA . ILE A 1 81 ? 14.505 0.009 -17.027 1.00 84.19 81 ILE A CA 1
ATOM 597 C C . ILE A 1 81 ? 15.594 0.589 -17.939 1.00 84.19 81 ILE A C 1
ATOM 599 O O . ILE A 1 81 ? 16.556 1.176 -17.440 1.00 84.19 81 ILE A O 1
ATOM 603 N N . PRO A 1 82 ? 15.514 0.387 -19.265 1.00 82.69 82 PRO A N 1
ATOM 604 C CA . PRO A 1 82 ? 16.438 1.014 -20.202 1.00 82.69 82 PRO A CA 1
ATOM 605 C C . PRO A 1 82 ? 16.076 2.490 -20.420 1.00 82.69 82 PRO A C 1
ATOM 607 O O . PRO A 1 82 ? 14.913 2.829 -20.636 1.00 82.69 82 PRO A O 1
ATOM 610 N N . GLY A 1 83 ? 17.080 3.366 -20.392 1.00 83.62 83 GLY A N 1
ATOM 611 C CA . GLY A 1 83 ? 16.960 4.723 -20.924 1.00 83.62 83 GLY A CA 1
ATOM 612 C C . GLY A 1 83 ? 17.253 4.719 -22.421 1.00 83.62 83 GLY A C 1
ATOM 613 O O . GLY A 1 83 ? 18.188 4.045 -22.849 1.00 83.62 83 GLY A O 1
ATOM 614 N N . PHE A 1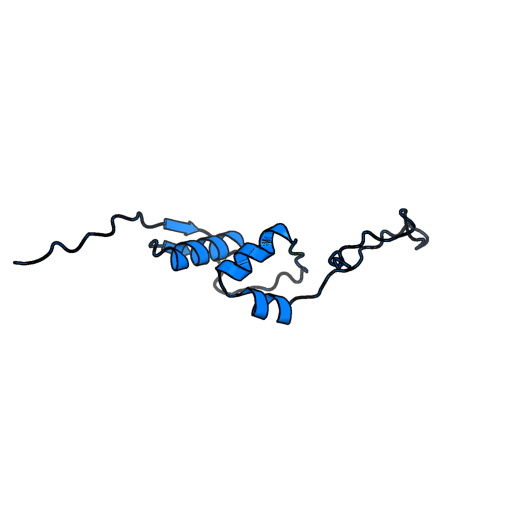 84 ? 16.483 5.466 -23.210 1.00 85.62 84 PHE A N 1
ATOM 615 C CA . PHE A 1 84 ? 16.703 5.610 -24.651 1.00 85.62 84 PHE A CA 1
ATOM 616 C C . PHE A 1 84 ? 16.941 7.071 -25.017 1.00 85.62 84 PHE A C 1
ATOM 618 O O . PHE A 1 84 ? 16.314 7.964 -24.446 1.00 85.62 84 PHE A O 1
ATOM 625 N N . GLY A 1 85 ? 17.867 7.293 -25.946 1.00 86.94 85 GLY A N 1
ATOM 626 C CA . GLY A 1 85 ? 18.136 8.590 -26.544 1.00 86.94 85 GLY A CA 1
ATOM 627 C C . GLY A 1 85 ? 17.206 8.851 -27.719 1.00 86.94 85 GLY A C 1
ATOM 628 O O . GLY A 1 85 ? 16.387 8.009 -28.093 1.00 86.94 85 GLY A O 1
ATOM 629 N N . GLU A 1 86 ? 17.327 10.033 -28.314 1.00 89.88 86 GLU A N 1
ATOM 630 C CA . GLU A 1 86 ? 16.446 10.468 -29.403 1.00 89.88 86 GLU A CA 1
ATOM 631 C C . GLU A 1 86 ? 16.567 9.594 -30.660 1.00 89.88 86 GLU A C 1
ATOM 633 O O . GLU A 1 86 ? 15.609 9.487 -31.425 1.00 89.88 86 GLU A O 1
ATOM 638 N N . SER A 1 87 ? 17.707 8.925 -30.864 1.00 90.62 87 SER A N 1
ATOM 639 C CA . SER A 1 87 ? 17.905 7.979 -31.968 1.00 90.62 87 SER A CA 1
ATOM 640 C C . SER A 1 87 ? 17.582 6.523 -31.594 1.00 90.62 87 SER A C 1
ATOM 642 O O . SER A 1 87 ? 17.960 5.602 -32.320 1.00 90.62 87 SER A O 1
ATOM 644 N N . ASN A 1 88 ? 16.842 6.307 -30.495 1.00 83.69 88 ASN A N 1
ATOM 645 C CA . ASN A 1 88 ? 16.519 4.999 -29.905 1.00 83.69 88 ASN A CA 1
ATOM 646 C C . ASN A 1 88 ? 17.751 4.173 -29.491 1.00 83.69 88 ASN A C 1
ATOM 648 O O . ASN A 1 88 ? 17.663 2.959 -29.285 1.00 83.69 88 ASN A O 1
ATOM 652 N N . GLU A 1 89 ? 18.904 4.815 -29.339 1.00 86.62 89 GLU A N 1
ATOM 653 C CA . GLU A 1 89 ? 20.085 4.216 -28.741 1.00 86.62 89 GLU A CA 1
ATOM 654 C C . GLU A 1 89 ? 19.904 4.088 -27.224 1.00 86.62 89 GLU A C 1
ATOM 656 O O . GLU A 1 89 ? 19.301 4.945 -26.583 1.00 86.62 89 GLU A O 1
ATOM 661 N N . ILE A 1 90 ? 20.432 3.024 -26.620 1.00 80.62 90 ILE A N 1
ATOM 662 C CA . ILE A 1 90 ? 20.386 2.862 -25.162 1.00 80.62 90 ILE A CA 1
ATOM 663 C C . ILE A 1 90 ? 21.340 3.880 -24.526 1.00 80.62 90 ILE A C 1
ATOM 665 O O . ILE A 1 90 ? 22.550 3.842 -24.771 1.00 80.62 90 ILE A O 1
ATOM 669 N N . LEU A 1 91 ? 20.801 4.764 -23.685 1.00 75.88 91 LEU A N 1
ATOM 670 C CA . LEU A 1 91 ? 21.587 5.700 -22.888 1.00 75.88 91 LEU A CA 1
ATOM 671 C C . LEU A 1 91 ? 22.260 4.949 -21.739 1.00 75.88 91 LEU A C 1
ATOM 673 O O . LEU A 1 91 ? 21.664 4.083 -21.102 1.00 75.88 91 LEU A O 1
ATOM 677 N N . TYR A 1 92 ? 23.526 5.287 -21.500 1.00 63.06 92 TYR A N 1
ATOM 678 C CA . TYR A 1 92 ? 24.378 4.667 -20.490 1.00 63.06 92 TYR A CA 1
ATOM 679 C C . TYR A 1 92 ? 23.696 4.565 -19.107 1.00 63.06 92 TYR A C 1
ATOM 681 O O . TYR A 1 92 ? 22.990 5.493 -18.714 1.00 63.06 92 TYR A O 1
ATOM 689 N N . PRO A 1 93 ? 23.951 3.486 -18.336 1.00 55.75 93 PRO A N 1
ATOM 690 C CA . PRO A 1 93 ? 24.979 2.468 -18.555 1.00 55.75 93 PRO A CA 1
ATOM 691 C C . PRO A 1 93 ? 24.620 1.473 -19.671 1.00 55.75 93 PRO A C 1
ATOM 693 O O . PRO A 1 93 ? 23.457 1.193 -19.924 1.00 55.75 93 PRO A O 1
ATOM 696 N N . LYS A 1 94 ? 25.636 0.858 -20.306 1.00 58.19 94 LYS A N 1
ATOM 697 C CA . LYS A 1 94 ? 25.446 -0.252 -21.275 1.00 58.19 94 LYS A CA 1
ATOM 698 C C . LYS A 1 94 ? 24.695 -1.462 -20.682 1.00 58.19 94 LYS A C 1
ATOM 700 O O . LYS A 1 94 ? 24.351 -2.387 -21.410 1.00 58.19 94 LYS A O 1
ATOM 705 N N . ARG A 1 95 ? 24.476 -1.468 -19.363 1.00 62.94 95 ARG A N 1
ATOM 706 C CA . ARG A 1 95 ? 23.561 -2.350 -18.645 1.00 62.94 95 ARG A CA 1
ATOM 707 C C . ARG A 1 95 ? 22.395 -1.493 -18.142 1.00 62.94 95 ARG A C 1
ATOM 709 O O . ARG A 1 95 ? 22.669 -0.539 -17.412 1.00 62.94 95 ARG A O 1
ATOM 716 N N . PRO A 1 96 ? 21.138 -1.817 -18.495 1.00 67.94 96 PRO A N 1
ATOM 717 C CA . PRO A 1 96 ? 19.984 -1.204 -17.848 1.00 67.94 96 PRO A CA 1
ATOM 718 C C . PRO A 1 96 ? 20.100 -1.381 -16.334 1.00 67.94 96 PRO A C 1
ATOM 720 O O . PRO A 1 96 ? 20.722 -2.346 -15.882 1.00 67.94 96 PRO A O 1
ATOM 723 N N . THR A 1 97 ? 19.502 -0.481 -15.554 1.00 75.06 97 THR A N 1
ATOM 724 C CA . THR A 1 97 ? 19.418 -0.679 -14.105 1.00 75.06 97 THR A CA 1
ATOM 725 C C . THR A 1 97 ? 18.752 -2.026 -13.840 1.00 75.06 97 THR A C 1
ATOM 727 O O . THR A 1 97 ? 17.601 -2.229 -14.225 1.00 75.06 97 THR A O 1
ATOM 730 N N . ASP A 1 98 ? 19.522 -2.949 -13.263 1.00 78.38 98 ASP A N 1
ATOM 731 C CA . ASP A 1 98 ? 19.109 -4.318 -12.984 1.00 78.38 98 ASP A CA 1
ATOM 732 C C . ASP A 1 98 ? 18.501 -4.368 -11.584 1.00 78.38 98 ASP A C 1
ATOM 734 O O . ASP A 1 98 ? 19.162 -4.054 -10.593 1.00 78.38 98 ASP A O 1
ATOM 738 N N . PHE A 1 99 ? 17.222 -4.718 -11.530 1.00 79.19 99 PHE A N 1
ATOM 739 C CA . PHE A 1 99 ? 16.436 -4.843 -10.306 1.00 79.19 99 PHE A CA 1
ATOM 740 C C . PHE A 1 99 ? 16.168 -6.305 -9.940 1.00 79.19 99 PHE A C 1
ATOM 742 O O . PHE A 1 99 ? 15.350 -6.573 -9.055 1.00 79.19 99 PHE A O 1
ATOM 749 N N . ARG A 1 100 ? 16.799 -7.267 -10.625 1.00 80.69 100 ARG A N 1
ATOM 750 C CA . ARG A 1 100 ? 16.672 -8.675 -10.247 1.00 80.69 100 ARG A CA 1
ATOM 751 C C . ARG A 1 100 ? 17.201 -8.876 -8.823 1.00 80.69 100 ARG A C 1
ATOM 753 O O . ARG A 1 100 ? 18.172 -8.217 -8.440 1.00 80.69 100 ARG A O 1
ATOM 760 N N . PRO A 1 101 ? 16.581 -9.772 -8.036 1.00 72.75 101 PRO A N 1
ATOM 761 C CA . PRO A 1 101 ? 17.138 -10.171 -6.754 1.00 72.75 101 PRO A CA 1
ATOM 762 C C . PRO A 1 101 ? 18.594 -10.599 -6.940 1.00 72.75 101 PRO A C 1
ATOM 764 O O . PRO A 1 101 ? 18.914 -11.313 -7.890 1.00 72.75 101 PRO A O 1
ATOM 767 N N . ILE A 1 102 ? 19.471 -10.150 -6.044 1.00 73.69 102 ILE A N 1
ATOM 768 C CA . ILE A 1 102 ? 20.812 -10.720 -5.953 1.00 73.69 102 ILE A CA 1
ATOM 769 C C . ILE A 1 102 ? 20.604 -12.141 -5.435 1.00 73.69 102 ILE A C 1
ATOM 771 O O . ILE A 1 102 ? 20.252 -12.334 -4.275 1.00 73.69 102 ILE A O 1
ATOM 775 N N . GLU A 1 103 ? 20.738 -13.122 -6.319 1.00 70.12 103 GLU A N 1
ATOM 776 C CA . GLU A 1 103 ? 20.815 -14.523 -5.927 1.00 70.12 103 GLU A CA 1
ATOM 777 C C . GLU A 1 103 ? 22.124 -14.684 -5.138 1.00 70.12 103 GLU A C 1
ATOM 779 O O . GLU A 1 103 ? 23.212 -14.494 -5.686 1.00 70.12 103 GLU A O 1
ATOM 784 N N . GLU A 1 104 ? 22.030 -14.939 -3.830 1.00 47.91 104 GLU A N 1
ATOM 785 C CA . GLU A 1 104 ? 23.183 -15.388 -3.046 1.00 47.91 104 GLU A CA 1
ATOM 786 C C . GLU A 1 104 ? 23.587 -16.770 -3.584 1.00 47.91 104 GLU A C 1
ATOM 788 O O . GLU A 1 104 ? 22.807 -17.720 -3.507 1.00 47.91 104 GLU A O 1
ATOM 793 N N . LEU A 1 105 ? 24.768 -16.842 -4.210 1.00 40.41 105 LEU A N 1
ATOM 794 C CA . LEU A 1 105 ? 25.423 -18.087 -4.631 1.00 40.41 105 LEU A CA 1
ATOM 795 C C . LEU A 1 105 ? 25.942 -18.875 -3.426 1.00 40.41 105 LEU A C 1
ATOM 797 O O . LEU A 1 105 ? 26.528 -18.234 -2.522 1.00 40.41 105 LEU A O 1
#

Sequence (105 aa):
MTTPVATSDKPTVLIVGAGLGGLMLGALLEKSNVPYAIFERSTTLKPLGSAMAVGPTLLPIFQQLGIYEEFLTIGKYLTHIPGFGESNEILYPKRPTDFRPIEEL